Protein AF-K1XYD3-F1 (afdb_monomer)

Structure (mmCIF, N/CA/C/O backbone):
data_AF-K1XYD3-F1
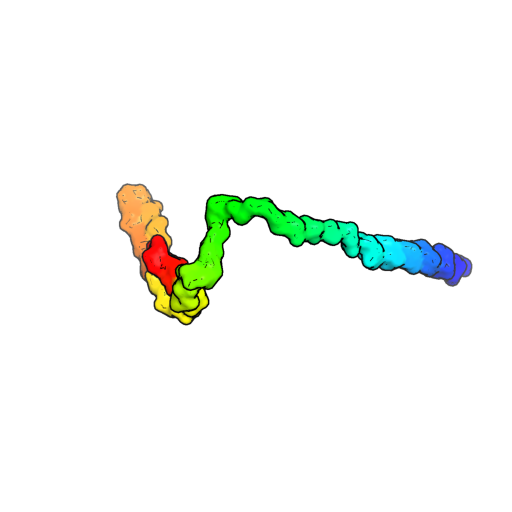#
_entry.id   AF-K1XYD3-F1
#
loop_
_atom_site.group_PDB
_atom_site.id
_atom_site.type_symbol
_atom_site.label_atom_id
_atom_site.label_alt_id
_atom_site.label_comp_id
_atom_site.label_asym_id
_atom_site.label_entity_id
_atom_site.label_seq_id
_atom_site.pdbx_PDB_ins_code
_atom_site.Cartn_x
_atom_site.Cartn_y
_atom_site.Cartn_z
_atom_site.occupancy
_atom_site.B_iso_or_equiv
_atom_site.auth_seq_id
_atom_site.auth_comp_id
_atom_site.auth_asym_id
_atom_site.auth_atom_id
_atom_site.pdbx_PDB_model_num
ATOM 1 N N . MET A 1 1 ? 54.711 22.786 24.262 1.00 49.53 1 MET A N 1
ATOM 2 C CA . MET A 1 1 ? 54.831 21.345 23.914 1.00 49.53 1 MET A CA 1
ATOM 3 C C . MET A 1 1 ? 53.588 20.719 23.249 1.00 49.53 1 MET A C 1
ATOM 5 O O . MET A 1 1 ? 53.672 19.569 22.846 1.00 49.53 1 MET A O 1
ATOM 9 N N . LYS A 1 2 ? 52.469 21.441 23.044 1.00 47.88 2 LYS A N 1
ATOM 10 C CA . LYS A 1 2 ? 51.218 20.894 22.462 1.00 47.88 2 LYS A CA 1
ATOM 11 C C . LYS A 1 2 ? 51.201 20.776 20.920 1.00 47.88 2 LYS A C 1
ATOM 13 O O . LYS A 1 2 ? 50.402 20.031 20.375 1.00 47.88 2 LYS A O 1
ATOM 18 N N . ILE A 1 3 ? 52.120 21.452 20.220 1.00 57.06 3 ILE A N 1
ATOM 19 C CA . ILE A 1 3 ? 52.146 21.531 18.742 1.00 57.06 3 ILE A CA 1
ATOM 20 C C . ILE A 1 3 ? 52.683 20.235 18.092 1.00 57.06 3 ILE A C 1
ATOM 22 O O . ILE A 1 3 ? 52.215 19.829 17.033 1.00 57.06 3 ILE A O 1
ATOM 26 N N . LYS A 1 4 ? 53.607 19.515 18.755 1.00 51.53 4 LYS A N 1
ATOM 27 C CA . LYS A 1 4 ? 54.173 18.246 18.242 1.00 51.53 4 LYS A CA 1
ATOM 28 C C . LYS A 1 4 ? 53.169 17.082 18.247 1.00 51.53 4 LYS A C 1
ATOM 30 O O . LYS A 1 4 ? 53.340 16.149 17.470 1.00 51.53 4 LYS A O 1
ATOM 35 N N . ALA A 1 5 ? 52.130 17.134 19.086 1.00 52.38 5 ALA A N 1
ATOM 36 C CA . ALA A 1 5 ? 51.074 16.119 19.125 1.00 52.38 5 ALA A CA 1
ATOM 37 C C . ALA A 1 5 ? 50.133 16.226 17.911 1.00 52.38 5 ALA A C 1
ATOM 39 O O . ALA A 1 5 ? 49.766 15.211 17.330 1.00 52.38 5 ALA A O 1
ATOM 40 N N . LEU A 1 6 ? 49.836 17.453 17.460 1.00 55.09 6 LEU A N 1
ATOM 41 C CA . LEU A 1 6 ? 48.966 17.703 16.306 1.00 55.09 6 LEU A CA 1
ATOM 42 C C . LEU A 1 6 ? 49.601 17.227 14.982 1.00 55.09 6 LEU A C 1
ATOM 44 O O . LEU A 1 6 ? 48.925 16.652 14.137 1.00 55.09 6 LEU A O 1
ATOM 48 N N . SER A 1 7 ? 50.923 17.389 14.839 1.00 55.41 7 SER A N 1
ATOM 49 C 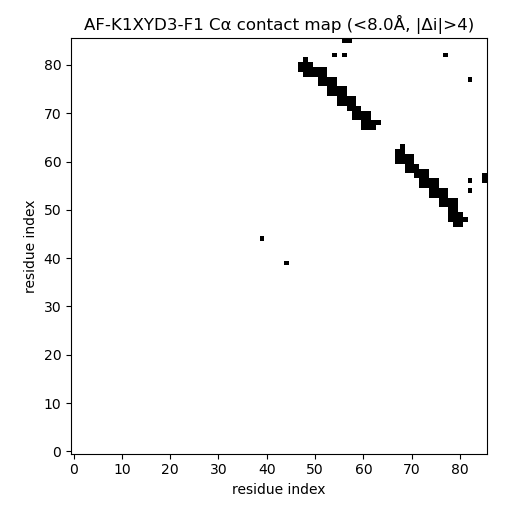CA . SER A 1 7 ? 51.684 16.964 13.650 1.00 55.41 7 SER A CA 1
ATOM 50 C C . SER A 1 7 ? 51.872 15.441 13.546 1.00 55.41 7 SER A C 1
ATOM 52 O O . SER A 1 7 ? 51.966 14.919 12.440 1.00 55.41 7 SER A O 1
ATOM 54 N N . ARG A 1 8 ? 51.876 14.715 14.674 1.00 60.06 8 ARG A N 1
ATOM 55 C CA . ARG A 1 8 ? 51.972 13.240 14.706 1.00 60.06 8 ARG A CA 1
ATOM 56 C C . ARG A 1 8 ? 50.627 12.542 14.507 1.00 60.06 8 ARG A C 1
ATOM 58 O O . ARG A 1 8 ? 50.605 11.410 14.038 1.00 60.06 8 ARG A O 1
ATOM 65 N N . CYS A 1 9 ? 49.520 13.219 14.812 1.00 58.19 9 CYS A N 1
ATOM 66 C CA . CYS A 1 9 ? 48.177 12.728 14.502 1.00 58.19 9 CYS A CA 1
ATOM 67 C C . CYS A 1 9 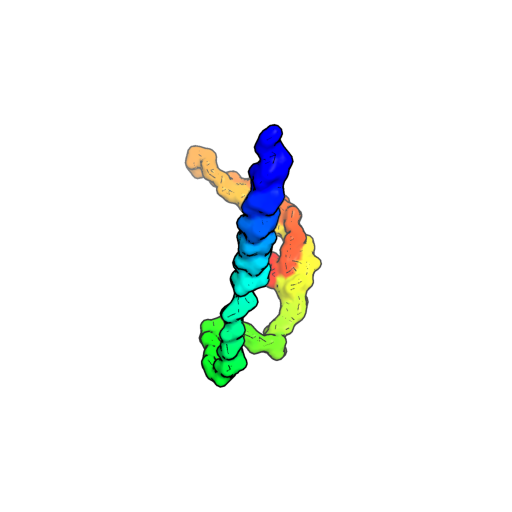? 47.787 12.961 13.036 1.00 58.19 9 CYS A C 1
ATOM 69 O O . CYS A 1 9 ? 46.959 12.222 12.519 1.00 58.19 9 CYS A O 1
ATOM 71 N N . ALA A 1 10 ? 48.402 13.933 12.352 1.00 67.38 10 ALA A N 1
ATOM 72 C CA . ALA A 1 10 ? 48.148 14.209 10.938 1.00 67.38 10 ALA A CA 1
ATOM 73 C C . ALA A 1 10 ? 48.332 12.983 10.013 1.00 67.38 10 ALA A C 1
ATOM 75 O O . ALA A 1 10 ? 47.400 12.703 9.262 1.00 67.38 10 ALA A O 1
ATOM 76 N N . PRO A 1 11 ? 49.430 12.194 10.075 1.00 70.69 11 PRO A N 1
ATOM 77 C CA . PRO A 1 11 ? 49.571 11.006 9.228 1.00 70.69 11 PRO A CA 1
ATOM 78 C C . PRO A 1 11 ? 48.591 9.884 9.606 1.00 70.69 11 PRO A C 1
ATOM 80 O O . PRO A 1 11 ? 48.120 9.175 8.723 1.00 70.69 11 PRO A O 1
ATOM 83 N N . LEU A 1 12 ? 48.232 9.748 10.890 1.00 69.12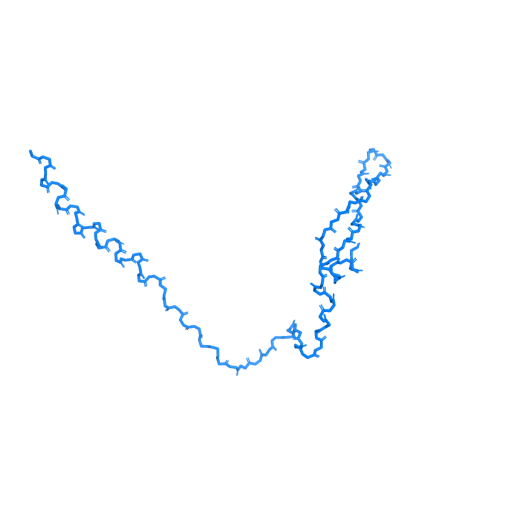 12 LEU A N 1
ATOM 84 C CA . LEU A 1 12 ? 47.258 8.748 11.352 1.00 69.12 12 LEU A CA 1
ATOM 85 C C . LEU A 1 12 ? 45.826 9.090 10.920 1.00 69.12 12 LEU A C 1
ATOM 87 O O . LEU A 1 12 ? 45.077 8.203 10.514 1.00 69.12 12 LEU A O 1
ATOM 91 N N . LEU A 1 13 ? 45.456 10.373 10.951 1.00 73.19 13 LEU A N 1
ATOM 92 C CA . LEU A 1 13 ? 44.170 10.843 10.434 1.00 73.19 13 LEU A CA 1
ATOM 93 C C . LEU A 1 13 ? 44.097 10.715 8.908 1.00 73.19 13 LEU A C 1
ATOM 95 O O . LEU A 1 13 ? 43.059 10.313 8.392 1.00 73.19 13 LEU A O 1
ATOM 99 N N . PHE A 1 14 ? 45.195 10.979 8.194 1.00 77.25 14 PHE A N 1
ATOM 100 C CA . PHE A 1 14 ? 45.256 10.814 6.738 1.00 77.25 14 PHE A CA 1
ATOM 101 C C . PHE A 1 14 ? 45.134 9.340 6.316 1.00 77.25 14 PHE A C 1
ATOM 103 O O . PHE A 1 14 ? 44.417 9.026 5.369 1.00 77.25 14 PHE A O 1
ATOM 110 N N . PHE A 1 15 ? 45.781 8.424 7.048 1.00 75.81 15 PHE A N 1
ATOM 111 C CA . PHE A 1 15 ? 45.706 6.982 6.788 1.00 75.81 15 PHE A CA 1
ATOM 112 C C . PHE A 1 15 ? 44.310 6.406 7.082 1.00 75.81 15 PHE A C 1
ATOM 114 O O . PHE A 1 15 ? 43.800 5.607 6.302 1.00 75.81 15 PHE A O 1
ATOM 121 N N . SER A 1 16 ? 43.657 6.866 8.157 1.00 74.69 16 SER A N 1
ATOM 122 C CA . SER A 1 16 ? 42.262 6.523 8.478 1.00 74.69 16 SER A CA 1
ATOM 123 C C . SER A 1 16 ? 41.284 7.005 7.396 1.00 74.69 16 SER A C 1
ATOM 125 O O . SER A 1 16 ? 40.439 6.239 6.937 1.00 74.69 16 SER A O 1
ATOM 127 N N . LEU A 1 17 ? 41.453 8.242 6.912 1.00 76.25 17 LEU A N 1
ATOM 128 C CA . LEU A 1 17 ? 40.632 8.805 5.836 1.00 76.25 17 LEU A CA 1
ATOM 129 C C . LEU A 1 17 ? 40.776 8.017 4.518 1.00 76.25 17 LEU A C 1
ATOM 131 O O . LEU A 1 17 ? 39.786 7.776 3.831 1.00 76.25 17 LEU A O 1
ATOM 135 N N . LEU A 1 18 ? 41.995 7.578 4.187 1.00 73.12 18 LEU A N 1
ATOM 136 C CA . LEU A 1 18 ? 42.274 6.745 3.011 1.00 73.12 18 LEU A CA 1
ATOM 137 C C . LEU A 1 18 ? 41.645 5.346 3.111 1.00 73.12 18 LEU A C 1
ATOM 139 O O . LEU A 1 18 ? 41.157 4.831 2.108 1.00 73.12 18 LEU A O 1
ATOM 143 N N . PHE A 1 19 ? 41.613 4.752 4.308 1.00 71.19 19 PHE A N 1
ATOM 144 C CA . PHE A 1 19 ? 41.025 3.426 4.536 1.00 71.19 19 PHE A CA 1
ATOM 145 C C . PHE A 1 19 ? 39.495 3.419 4.394 1.00 71.19 19 PHE A C 1
ATOM 147 O O . PHE A 1 19 ? 38.917 2.426 3.963 1.00 71.19 19 PHE A O 1
ATOM 154 N N . ILE A 1 20 ? 38.832 4.535 4.719 1.00 74.19 20 ILE A N 1
ATOM 155 C CA . ILE A 1 20 ? 37.374 4.680 4.568 1.00 74.19 20 ILE A CA 1
ATOM 156 C C . ILE A 1 20 ? 36.978 4.788 3.082 1.00 74.19 20 ILE A C 1
ATOM 158 O O . ILE A 1 20 ? 35.889 4.357 2.709 1.00 74.19 20 ILE A O 1
ATOM 162 N N . LEU A 1 21 ? 37.856 5.311 2.215 1.00 64.62 21 LEU A N 1
ATOM 163 C CA . LEU A 1 21 ? 37.564 5.486 0.786 1.00 64.62 21 LEU A CA 1
ATOM 164 C C . LEU A 1 21 ? 37.753 4.218 -0.068 1.00 64.62 21 LEU A C 1
ATOM 166 O O . LEU A 1 21 ? 37.186 4.153 -1.155 1.00 64.62 21 LEU A O 1
ATOM 170 N N . SER A 1 22 ? 38.512 3.209 0.379 1.00 64.31 22 SER A N 1
ATOM 171 C CA . SER A 1 22 ? 38.769 1.987 -0.414 1.00 64.31 22 SER A CA 1
ATOM 172 C C . SER A 1 22 ? 37.743 0.860 -0.207 1.00 64.31 22 SER A C 1
ATOM 174 O O . SER A 1 22 ? 37.885 -0.224 -0.771 1.00 64.31 22 SER A O 1
ATOM 176 N N . GLY A 1 23 ? 36.688 1.101 0.576 1.00 59.97 23 GLY A N 1
ATOM 177 C CA . GLY A 1 23 ? 35.746 0.080 1.044 1.00 59.97 23 GLY A CA 1
ATOM 178 C C . GLY A 1 23 ? 34.614 -0.340 0.097 1.00 59.97 23 GLY A C 1
ATOM 179 O O . GLY A 1 23 ? 33.577 -0.758 0.601 1.00 59.97 23 GLY A O 1
ATOM 180 N N . CYS A 1 24 ? 34.752 -0.251 -1.232 1.00 63.06 24 CYS A N 1
ATOM 181 C CA . CYS A 1 24 ? 33.762 -0.810 -2.171 1.00 63.06 24 CYS A CA 1
ATOM 182 C C . CYS A 1 24 ? 34.408 -1.309 -3.475 1.00 63.06 24 CYS A C 1
ATOM 184 O O . CYS A 1 24 ? 34.586 -0.546 -4.419 1.00 63.06 24 CYS A O 1
ATOM 186 N N . SER A 1 25 ? 34.677 -2.614 -3.570 1.00 58.25 25 SER A N 1
ATOM 187 C CA . SER A 1 25 ? 34.777 -3.300 -4.866 1.00 58.25 25 SER A CA 1
ATOM 188 C C . SER A 1 25 ? 34.288 -4.746 -4.754 1.00 58.25 25 SER A C 1
ATOM 190 O O . SER A 1 25 ? 35.075 -5.689 -4.765 1.00 58.25 25 SER A O 1
ATOM 192 N N . GLN A 1 26 ? 32.971 -4.922 -4.632 1.00 61.75 26 GLN A N 1
ATOM 193 C CA . GLN A 1 26 ? 32.316 -6.180 -4.987 1.00 61.75 26 GLN A CA 1
ATOM 194 C C . GLN A 1 26 ? 31.619 -5.986 -6.336 1.00 61.75 26 GLN A C 1
ATOM 196 O O . GLN A 1 26 ? 30.459 -5.591 -6.411 1.00 61.75 26 GLN A O 1
ATOM 201 N N . SER A 1 27 ? 32.369 -6.213 -7.414 1.00 63.00 27 SER A N 1
ATOM 202 C CA . SER A 1 27 ? 31.823 -6.395 -8.756 1.00 63.00 27 SER A CA 1
ATOM 203 C C . SER A 1 27 ? 31.099 -7.740 -8.791 1.00 63.00 27 SER A C 1
ATOM 205 O O . SER A 1 27 ? 31.722 -8.792 -8.676 1.00 63.00 27 SER A O 1
ATOM 207 N N . THR A 1 28 ? 29.772 -7.695 -8.873 1.00 53.84 28 THR A N 1
ATOM 208 C CA . THR A 1 28 ? 28.936 -8.865 -9.140 1.00 53.84 28 THR A CA 1
ATOM 209 C C . THR A 1 28 ? 28.893 -9.080 -10.647 1.00 53.84 28 THR A C 1
ATOM 211 O O . THR A 1 28 ? 28.404 -8.235 -11.394 1.00 53.84 28 THR A O 1
ATOM 214 N N . ASP A 1 29 ? 29.431 -10.209 -11.099 1.00 45.31 29 ASP A N 1
ATOM 215 C CA . ASP A 1 29 ? 29.272 -10.674 -12.470 1.00 45.31 29 ASP A CA 1
ATOM 216 C C . ASP A 1 29 ? 27.799 -11.036 -12.701 1.00 45.31 29 ASP A C 1
ATOM 218 O O . ASP A 1 29 ? 27.328 -12.094 -12.282 1.00 45.31 29 ASP A O 1
ATOM 222 N N . ILE A 1 30 ? 27.050 -10.167 -13.381 1.00 57.56 30 ILE A N 1
ATOM 223 C CA . ILE A 1 30 ? 25.743 -10.525 -13.944 1.00 57.56 30 ILE A CA 1
ATOM 224 C C . ILE A 1 30 ? 26.016 -11.289 -15.243 1.00 57.56 30 ILE A C 1
ATOM 226 O O . ILE A 1 30 ? 25.906 -10.757 -16.345 1.00 57.56 30 ILE A O 1
ATOM 230 N N . SER A 1 31 ? 26.422 -12.550 -15.099 1.00 52.25 31 SER A N 1
ATOM 231 C CA . SER A 1 31 ? 26.338 -13.533 -16.176 1.00 52.25 31 SER A CA 1
ATOM 232 C C . SER A 1 31 ? 24.980 -14.218 -16.085 1.00 52.25 31 SER A C 1
ATOM 234 O O . SER A 1 31 ? 24.648 -14.908 -15.126 1.00 52.25 31 SER A O 1
ATOM 236 N N . SER A 1 32 ? 24.173 -13.948 -17.098 1.00 64.56 32 SER A N 1
ATOM 237 C CA . SER A 1 32 ? 22.853 -14.488 -17.380 1.00 64.56 32 SER A CA 1
ATOM 238 C C . SER A 1 32 ? 22.789 -16.013 -17.279 1.00 64.56 32 SER A C 1
ATOM 240 O O . SER A 1 32 ? 23.248 -16.713 -18.178 1.00 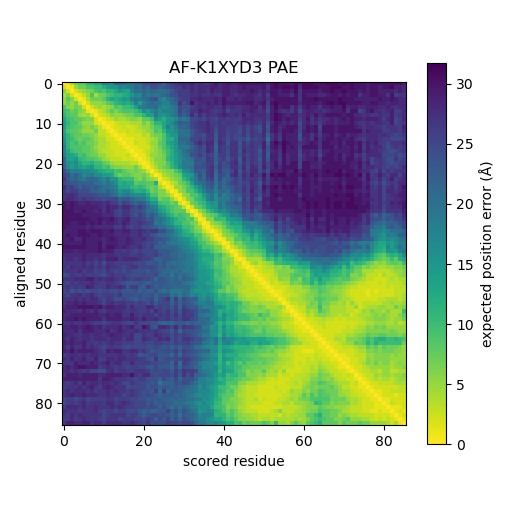64.56 32 SER A O 1
ATOM 242 N N . THR A 1 33 ? 22.112 -16.552 -16.262 1.00 52.56 33 THR A N 1
ATOM 243 C CA . THR A 1 33 ? 21.379 -17.824 -16.392 1.00 52.56 33 THR A CA 1
ATOM 244 C C . THR A 1 33 ? 20.302 -17.950 -15.307 1.00 52.56 33 THR A C 1
ATOM 246 O O . THR A 1 33 ? 20.591 -17.819 -14.126 1.00 52.56 33 THR A O 1
ATOM 249 N N . ALA A 1 34 ? 19.070 -18.235 -15.742 1.00 54.97 34 ALA A N 1
ATOM 250 C CA . ALA A 1 34 ? 17.861 -18.515 -14.955 1.00 54.97 34 ALA A CA 1
ATOM 251 C C . ALA A 1 34 ? 17.229 -17.329 -14.193 1.00 54.97 34 ALA A C 1
ATOM 253 O O . ALA A 1 34 ? 17.518 -17.059 -13.030 1.00 54.97 34 ALA A O 1
ATOM 254 N N . LEU A 1 35 ? 16.263 -16.673 -14.849 1.00 55.12 35 LEU A N 1
ATOM 255 C CA . LEU A 1 35 ? 15.254 -15.858 -14.172 1.00 55.12 35 LEU A CA 1
ATOM 256 C C . LEU A 1 35 ? 14.492 -16.752 -13.164 1.00 55.12 35 LEU A C 1
ATOM 258 O O . LEU A 1 35 ? 13.956 -17.784 -13.577 1.00 55.12 35 LEU A O 1
ATOM 262 N N . PRO A 1 36 ? 14.421 -16.395 -11.868 1.00 65.00 36 PRO A N 1
ATOM 263 C CA . PRO A 1 36 ? 13.587 -17.109 -10.906 1.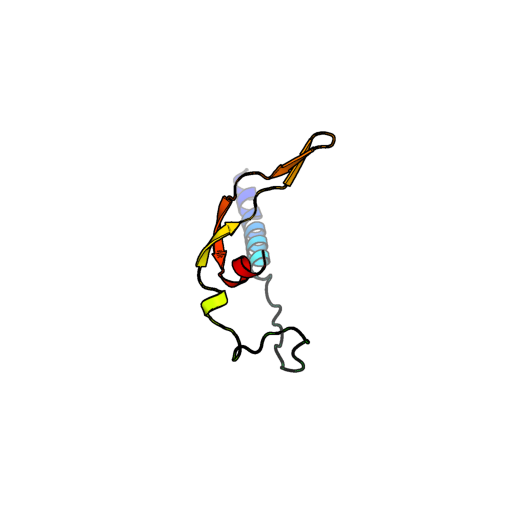00 65.00 36 PRO A CA 1
ATOM 264 C C . PRO A 1 36 ? 12.098 -16.976 -11.285 1.00 65.00 36 PRO A C 1
ATOM 266 O O . PRO A 1 36 ? 11.698 -15.943 -11.835 1.00 65.00 36 PRO A O 1
ATOM 269 N N . PRO A 1 37 ? 11.251 -17.981 -10.991 1.00 54.03 37 PRO A N 1
ATOM 270 C CA . PRO A 1 37 ? 9.809 -17.877 -11.198 1.00 54.03 37 PRO A CA 1
ATOM 271 C C . PRO A 1 37 ? 9.259 -16.766 -10.294 1.00 54.03 37 PRO A C 1
ATOM 273 O O . PRO A 1 37 ? 9.154 -16.935 -9.083 1.00 54.03 37 PRO A O 1
ATOM 276 N N . GLY A 1 38 ? 8.970 -15.602 -10.878 1.00 62.84 38 GLY A N 1
ATOM 277 C CA . GLY A 1 38 ? 8.508 -14.425 -10.136 1.00 62.84 38 GLY A CA 1
ATOM 278 C C . GLY A 1 38 ? 8.952 -13.080 -10.704 1.00 62.84 38 GLY A C 1
ATOM 279 O O . GLY A 1 38 ? 8.445 -12.053 -10.263 1.00 62.84 38 GLY A O 1
ATOM 280 N N . VAL A 1 39 ? 9.856 -13.049 -11.688 1.00 61.81 39 VAL A N 1
ATOM 281 C CA . VAL A 1 39 ? 10.157 -11.800 -12.401 1.00 61.81 39 VAL A CA 1
ATOM 282 C C . VAL A 1 39 ? 9.088 -11.538 -13.471 1.00 61.81 39 VAL A C 1
ATOM 284 O O . VAL A 1 39 ? 8.897 -12.369 -14.364 1.00 61.81 39 VAL A O 1
ATOM 287 N N . PRO A 1 40 ? 8.344 -10.421 -13.390 1.00 64.31 40 PRO A N 1
ATOM 288 C CA . PRO A 1 40 ? 7.345 -10.098 -14.395 1.00 64.31 40 PRO A CA 1
ATOM 289 C C . PRO A 1 40 ? 8.035 -9.870 -15.743 1.00 64.31 40 PRO A C 1
ATOM 291 O O . PRO A 1 40 ? 9.025 -9.144 -15.839 1.00 64.31 40 PRO A O 1
ATOM 294 N N . ASN A 1 41 ? 7.511 -10.502 -16.796 1.00 65.62 41 ASN A N 1
ATOM 295 C CA . ASN A 1 41 ? 7.894 -10.186 -18.168 1.00 65.62 41 ASN A CA 1
ATOM 296 C C . ASN A 1 41 ? 7.620 -8.696 -18.395 1.00 65.62 41 ASN A C 1
ATOM 298 O O . ASN A 1 41 ? 6.461 -8.288 -18.402 1.00 65.62 41 ASN A O 1
ATOM 302 N N . LEU A 1 42 ? 8.667 -7.892 -18.601 1.00 62.66 42 LEU A N 1
ATOM 303 C CA . LEU A 1 42 ? 8.561 -6.441 -18.808 1.00 62.66 42 LEU A CA 1
ATOM 304 C C . LEU A 1 42 ? 7.619 -6.066 -19.970 1.00 62.66 42 LEU A C 1
ATOM 306 O O . LEU A 1 42 ? 7.046 -4.985 -19.972 1.00 62.66 42 LEU A O 1
ATOM 310 N N . ALA A 1 43 ? 7.416 -6.980 -20.924 1.00 66.19 43 ALA A N 1
ATOM 311 C CA . ALA A 1 43 ? 6.485 -6.829 -22.042 1.00 66.19 43 ALA A CA 1
ATOM 312 C C . ALA A 1 43 ? 4.991 -6.948 -21.660 1.00 66.19 43 ALA A C 1
ATOM 314 O O . ALA A 1 43 ? 4.139 -6.572 -22.456 1.00 66.19 43 ALA A O 1
ATOM 315 N N . ALA A 1 44 ? 4.665 -7.468 -20.472 1.00 67.12 44 ALA A N 1
ATOM 316 C CA . ALA A 1 44 ? 3.294 -7.640 -19.972 1.00 67.12 44 ALA A CA 1
ATOM 317 C C . ALA A 1 44 ? 2.964 -6.696 -18.800 1.00 67.12 44 ALA A C 1
ATOM 319 O O . ALA A 1 44 ? 1.945 -6.858 -18.128 1.00 67.12 44 ALA A O 1
ATOM 320 N N . VAL A 1 45 ? 3.841 -5.732 -18.517 1.00 71.38 45 VAL A N 1
ATOM 321 C CA . VAL A 1 45 ? 3.649 -4.766 -17.437 1.00 71.38 45 VAL A CA 1
ATOM 322 C C . VAL A 1 45 ? 2.662 -3.701 -17.913 1.00 71.38 45 VAL A C 1
ATOM 324 O O . VAL A 1 45 ? 3.008 -2.870 -18.749 1.00 71.38 45 VAL A O 1
ATOM 327 N N . ASN A 1 46 ? 1.434 -3.723 -17.386 1.00 77.38 46 ASN A N 1
ATOM 328 C CA . ASN A 1 46 ? 0.466 -2.652 -17.616 1.00 77.38 46 ASN A CA 1
ATOM 329 C C . ASN A 1 46 ? 0.970 -1.373 -16.921 1.00 77.38 46 ASN A C 1
ATOM 331 O O . ASN A 1 46 ? 1.039 -1.351 -15.688 1.00 77.38 46 ASN A O 1
ATOM 335 N N . PRO A 1 47 ? 1.326 -0.309 -17.665 1.00 79.12 47 PRO A N 1
ATOM 336 C CA . PRO A 1 47 ? 1.882 0.911 -17.079 1.00 79.12 47 PRO A CA 1
ATOM 337 C C . PRO A 1 47 ? 0.870 1.630 -16.179 1.00 79.12 47 PRO A C 1
ATOM 339 O O . PRO A 1 47 ? 1.260 2.286 -15.215 1.00 79.12 47 PRO A O 1
ATOM 342 N N . ASP A 1 48 ? -0.425 1.440 -16.441 1.00 81.69 48 ASP A N 1
ATOM 343 C CA . ASP A 1 48 ? -1.517 2.029 -15.666 1.00 81.69 48 ASP A CA 1
ATOM 344 C C . ASP A 1 48 ? -1.500 1.591 -14.196 1.00 81.69 48 ASP A C 1
ATOM 346 O O . ASP A 1 48 ? -1.867 2.371 -13.322 1.00 81.69 48 AS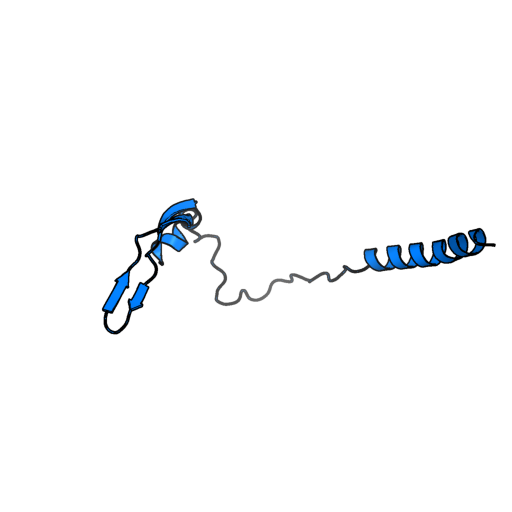P A O 1
ATOM 350 N N . ALA A 1 49 ? -0.994 0.388 -13.895 1.00 82.38 49 ALA A N 1
ATOM 351 C CA . ALA A 1 49 ? -0.905 -0.123 -12.527 1.00 82.38 49 ALA A CA 1
ATOM 352 C C . ALA A 1 49 ? 0.040 0.700 -11.632 1.00 82.38 49 ALA A C 1
ATOM 354 O O . ALA A 1 49 ? -0.112 0.675 -10.413 1.00 82.38 49 ALA A O 1
ATOM 355 N N . TYR A 1 50 ? 0.984 1.444 -12.217 1.00 84.69 50 TYR A N 1
ATOM 356 C CA . TYR A 1 50 ? 1.944 2.287 -11.491 1.00 84.69 50 TYR A CA 1
ATOM 357 C C . TYR A 1 50 ? 1.559 3.765 -11.485 1.00 84.69 50 TYR A C 1
ATOM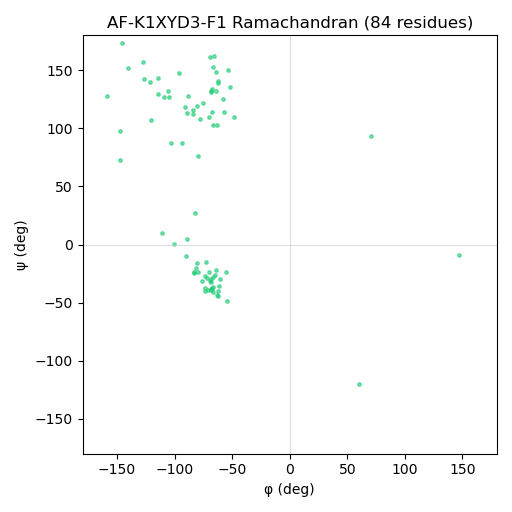 359 O O . TYR A 1 50 ? 2.277 4.580 -10.906 1.00 84.69 50 TYR A O 1
ATOM 367 N N . MET A 1 51 ? 0.436 4.121 -12.109 1.00 87.56 51 MET A N 1
ATOM 368 C CA . MET A 1 51 ? -0.070 5.485 -12.064 1.00 87.56 51 MET A CA 1
ATOM 369 C C . MET A 1 51 ? -0.543 5.809 -10.650 1.00 87.56 51 MET A C 1
ATOM 371 O O . MET A 1 51 ? -1.272 5.034 -10.027 1.00 87.56 51 MET A O 1
ATOM 375 N N . GLU A 1 52 ? -0.112 6.959 -10.141 1.00 91.44 52 GLU A N 1
ATOM 376 C CA . GLU A 1 52 ? -0.522 7.451 -8.831 1.00 91.44 52 GLU A CA 1
ATOM 377 C C . GLU A 1 52 ? -1.958 7.985 -8.900 1.00 91.44 52 GLU A C 1
ATOM 379 O O . GLU A 1 52 ? -2.274 8.894 -9.670 1.00 91.44 52 GLU A O 1
ATOM 384 N N . VAL A 1 53 ? -2.836 7.410 -8.083 1.00 91.56 53 VAL A N 1
ATOM 385 C CA . VAL A 1 53 ? -4.268 7.709 -8.018 1.00 91.56 53 VAL A CA 1
ATOM 386 C C . VAL A 1 53 ? -4.695 8.018 -6.580 1.00 91.56 53 VAL A C 1
ATOM 388 O O . VAL A 1 53 ? -4.041 7.630 -5.611 1.00 91.56 53 VAL A O 1
ATOM 391 N N . ASP A 1 54 ? -5.806 8.744 -6.436 1.00 92.44 54 ASP A N 1
ATOM 392 C CA . ASP A 1 54 ? -6.454 8.967 -5.140 1.00 92.44 54 ASP A CA 1
ATOM 393 C C . ASP A 1 54 ? -7.364 7.796 -4.794 1.00 92.44 54 ASP A C 1
ATOM 395 O O . ASP A 1 54 ? -8.422 7.620 -5.402 1.00 92.44 54 ASP A O 1
ATOM 399 N N . CYS A 1 55 ? -6.990 7.037 -3.771 1.00 89.25 55 CYS A N 1
ATOM 400 C CA . CYS A 1 55 ? -7.766 5.900 -3.302 1.00 89.25 55 CYS A CA 1
ATOM 401 C C . CYS A 1 55 ? -8.315 6.122 -1.896 1.00 89.25 55 CYS A C 1
ATOM 403 O O . CYS A 1 55 ? -7.678 6.721 -1.027 1.00 89.25 55 CYS A O 1
ATOM 405 N N . LEU A 1 56 ? -9.532 5.624 -1.664 1.00 89.81 56 LEU A N 1
ATOM 406 C CA . LEU A 1 56 ? -10.176 5.626 -0.353 1.00 89.81 56 LEU A CA 1
ATOM 407 C C . LEU A 1 56 ? -9.895 4.299 0.343 1.00 89.81 56 LEU A C 1
ATOM 409 O O . LEU A 1 56 ? -10.696 3.367 0.261 1.00 89.81 56 LEU A O 1
ATOM 413 N N . LEU A 1 57 ? -8.771 4.233 1.053 1.00 88.25 57 LEU A N 1
ATOM 414 C CA . LEU A 1 57 ? -8.390 3.024 1.767 1.00 88.25 57 LEU A CA 1
ATOM 415 C C . LEU A 1 57 ? -9.438 2.691 2.849 1.00 88.25 57 LEU A C 1
ATOM 417 O O . LEU A 1 57 ? -9.937 3.612 3.524 1.00 88.25 57 LEU A O 1
ATOM 421 N N . PRO A 1 58 ? -9.782 1.402 3.047 1.00 86.44 58 PRO A N 1
ATOM 422 C CA . PRO A 1 58 ? -10.639 0.989 4.147 1.00 86.44 58 PRO A CA 1
ATOM 423 C C . PRO A 1 58 ? -10.128 1.530 5.486 1.00 86.44 58 PRO A C 1
ATOM 425 O O . PRO A 1 58 ? -8.935 1.527 5.796 1.00 86.44 58 PRO A O 1
ATOM 428 N N . GLY A 1 59 ? -11.068 2.037 6.282 1.00 88.50 59 GLY A N 1
ATOM 429 C CA . GLY A 1 59 ? -10.783 2.515 7.625 1.00 88.50 59 GLY A CA 1
ATOM 430 C C . GLY A 1 59 ? -10.342 1.381 8.550 1.00 88.50 59 GLY A C 1
ATOM 431 O O . GLY A 1 59 ? -10.576 0.201 8.298 1.00 88.50 59 GLY A O 1
ATOM 432 N N . GLN A 1 60 ? -9.717 1.743 9.665 1.00 88.38 60 GLN A N 1
ATOM 433 C CA . GLN A 1 60 ? -9.300 0.773 10.670 1.00 88.38 60 GLN A CA 1
ATOM 434 C C . GLN A 1 60 ? -10.525 0.149 11.344 1.00 88.38 60 GLN A C 1
ATOM 436 O O . GLN A 1 60 ? -11.428 0.864 11.785 1.00 88.38 60 GLN A O 1
ATOM 441 N N . ILE A 1 61 ? -10.518 -1.176 11.478 1.00 93.00 61 ILE A N 1
ATOM 442 C CA . ILE A 1 61 ? -11.525 -1.919 12.237 1.00 93.00 61 ILE A CA 1
ATOM 443 C C . ILE A 1 61 ? -11.059 -2.009 13.691 1.00 93.00 61 ILE A C 1
ATOM 445 O O . ILE A 1 61 ? -9.933 -2.421 13.973 1.00 93.00 61 ILE A O 1
ATOM 449 N N . ARG A 1 62 ? -11.918 -1.610 14.627 1.00 92.44 62 ARG A N 1
ATOM 450 C CA . ARG A 1 62 ? -11.660 -1.654 16.070 1.00 92.44 62 ARG A CA 1
ATOM 451 C C . ARG A 1 62 ? -12.775 -2.407 16.778 1.00 92.44 62 ARG A C 1
ATOM 453 O O . ARG A 1 62 ? -13.942 -2.260 16.432 1.00 92.44 62 ARG A O 1
ATOM 460 N N . LYS A 1 63 ? -12.421 -3.184 17.800 1.00 95.25 63 LYS A N 1
ATOM 461 C CA . LYS A 1 63 ? -13.381 -3.892 18.653 1.00 95.25 63 LYS A CA 1
ATOM 462 C C . LYS A 1 63 ? -13.413 -3.245 20.034 1.00 95.25 63 LYS A C 1
ATOM 464 O O . LYS A 1 63 ? -12.363 -3.092 20.655 1.00 95.25 63 LYS A O 1
ATOM 469 N N . LEU A 1 64 ? -14.602 -2.873 20.502 1.00 93.75 64 LEU A N 1
ATOM 470 C CA . LEU A 1 64 ? -14.831 -2.344 21.844 1.00 93.75 64 LEU A CA 1
ATOM 471 C C . LEU A 1 64 ? -15.820 -3.270 22.562 1.00 93.75 64 LEU A C 1
ATOM 473 O O . LEU A 1 64 ? -17.002 -3.324 22.221 1.00 93.75 64 LEU A O 1
ATOM 477 N N . GLY A 1 65 ? -15.323 -4.053 23.520 1.00 93.81 65 GLY A N 1
ATOM 478 C CA . GLY A 1 65 ? -16.109 -5.115 24.150 1.00 93.81 65 GLY A CA 1
ATOM 479 C C . GLY A 1 65 ? -16.570 -6.151 23.120 1.00 93.81 65 GLY A C 1
ATOM 480 O O . GLY A 1 65 ? -15.751 -6.784 22.453 1.00 93.81 65 GLY A O 1
ATOM 481 N N . THR A 1 66 ? -17.883 -6.321 22.976 1.00 94.69 66 THR A N 1
ATOM 482 C CA . THR A 1 66 ? -18.494 -7.222 21.985 1.00 94.69 66 THR A CA 1
ATOM 483 C C . THR A 1 66 ? -18.794 -6.549 20.642 1.00 94.69 66 THR A C 1
ATOM 485 O O . THR A 1 66 ? -19.091 -7.256 19.682 1.00 94.69 66 THR A O 1
ATOM 488 N N . MET A 1 67 ? -18.681 -5.219 20.536 1.00 94.06 67 MET A N 1
ATOM 489 C CA . MET A 1 67 ? -19.035 -4.463 19.328 1.00 94.06 67 MET A CA 1
ATOM 490 C C . MET A 1 67 ? -17.825 -4.183 18.428 1.00 94.06 67 MET A C 1
ATOM 492 O O . MET A 1 67 ? -16.708 -3.980 18.909 1.00 94.06 67 MET A O 1
ATOM 496 N N . VAL A 1 68 ? -18.055 -4.143 17.112 1.00 94.50 68 VAL A N 1
ATOM 497 C CA . VAL A 1 68 ? -17.048 -3.836 16.084 1.00 94.50 68 VAL A CA 1
ATOM 498 C C . VAL A 1 68 ? -17.406 -2.516 15.404 1.00 94.50 68 VAL A C 1
ATOM 500 O O . VAL A 1 68 ? -18.530 -2.339 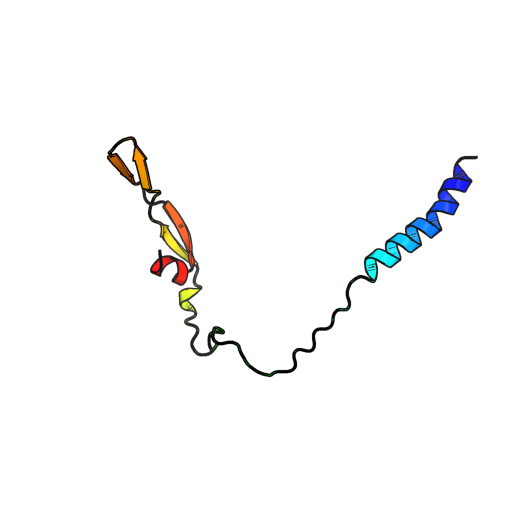14.943 1.00 94.50 68 VAL A O 1
ATOM 503 N N . TYR A 1 69 ? -16.439 -1.605 15.327 1.00 92.75 69 TYR A N 1
ATOM 504 C CA . TYR A 1 69 ? -16.565 -0.287 14.710 1.00 92.75 69 TYR A CA 1
ATOM 505 C C . TYR A 1 69 ? -15.534 -0.136 13.593 1.00 92.75 69 TYR A C 1
ATOM 507 O O . TYR A 1 69 ? -14.378 -0.532 13.751 1.00 92.75 69 TYR A O 1
ATOM 515 N N . ALA A 1 70 ? -15.933 0.478 12.482 1.00 92.19 70 ALA A N 1
ATOM 516 C CA . ALA A 1 70 ? -15.030 0.860 11.402 1.00 92.19 70 ALA A CA 1
ATOM 517 C C . ALA A 1 70 ? -14.812 2.376 11.428 1.00 92.19 70 ALA A C 1
ATOM 519 O O . ALA A 1 70 ? -15.771 3.144 11.530 1.00 92.19 70 ALA A O 1
ATOM 520 N N . SER A 1 71 ? -13.556 2.819 11.346 1.00 90.12 71 SER A N 1
ATOM 521 C CA . SER A 1 71 ? -13.268 4.241 11.159 1.00 90.12 71 SER A CA 1
ATOM 522 C C . SER A 1 71 ? -13.697 4.701 9.757 1.00 90.12 71 SER A C 1
ATOM 524 O O . SER A 1 71 ? -13.795 3.872 8.849 1.00 90.12 71 SER A O 1
ATOM 526 N N . PRO A 1 72 ? -13.867 6.014 9.526 1.00 91.00 72 PRO A N 1
ATOM 527 C CA . PRO A 1 72 ? -14.062 6.544 8.180 1.00 91.00 72 PRO A CA 1
ATOM 528 C C . PRO A 1 72 ? -12.951 6.098 7.219 1.00 91.00 72 PRO A C 1
ATOM 530 O O . PRO A 1 72 ? -11.806 5.885 7.646 1.00 91.00 72 PRO A O 1
ATOM 533 N N . ARG A 1 73 ? -13.292 5.970 5.929 1.00 91.06 73 ARG A N 1
ATOM 534 C CA . ARG A 1 73 ? -12.314 5.723 4.859 1.00 91.06 73 ARG A CA 1
ATOM 535 C C . ARG A 1 73 ? -11.343 6.894 4.777 1.00 91.06 73 ARG A C 1
ATOM 537 O O . ARG A 1 73 ? -11.753 8.047 4.918 1.00 91.06 73 ARG A O 1
ATOM 544 N N . ARG A 1 74 ? -10.063 6.593 4.574 1.00 88.12 74 ARG A N 1
ATOM 545 C CA . ARG A 1 74 ? -9.005 7.608 4.536 1.00 88.12 74 ARG A CA 1
ATOM 546 C C . ARG A 1 74 ? -8.570 7.825 3.089 1.00 88.12 74 ARG A C 1
ATOM 548 O O . ARG A 1 74 ? -8.232 6.837 2.439 1.00 88.12 74 ARG A O 1
ATOM 555 N N . PRO A 1 75 ? -8.565 9.070 2.585 1.00 91.44 75 PRO A N 1
ATOM 556 C CA . PRO A 1 75 ? -7.961 9.353 1.295 1.00 91.44 75 PRO A CA 1
ATOM 557 C C . PRO A 1 75 ? -6.447 9.167 1.400 1.00 91.44 75 PRO A C 1
ATOM 559 O O . PRO A 1 75 ? -5.817 9.658 2.341 1.00 91.44 75 PRO A O 1
ATOM 562 N N . MET A 1 76 ? -5.873 8.444 0.448 1.00 89.62 76 MET A N 1
ATOM 563 C CA . MET A 1 76 ? -4.432 8.303 0.288 1.00 89.62 76 MET A CA 1
ATOM 564 C C . MET A 1 76 ? -4.069 8.323 -1.194 1.00 89.62 76 MET A C 1
ATOM 566 O O . MET A 1 76 ? -4.854 7.896 -2.040 1.00 89.62 76 MET A O 1
ATOM 570 N N . LYS A 1 77 ? -2.857 8.783 -1.485 1.00 92.00 77 LYS A N 1
ATOM 571 C CA . LYS A 1 77 ? -2.245 8.677 -2.803 1.00 92.00 77 LYS A CA 1
ATOM 572 C C . LYS A 1 77 ? -1.452 7.381 -2.878 1.00 92.00 77 LYS A C 1
ATOM 574 O O . LYS A 1 77 ? -0.530 7.191 -2.084 1.00 92.00 77 LYS A O 1
ATOM 579 N N . THR A 1 78 ? -1.828 6.486 -3.781 1.00 91.31 78 THR A N 1
ATOM 580 C CA . THR A 1 78 ? -1.112 5.224 -4.028 1.00 91.31 78 THR A CA 1
ATOM 581 C C . THR A 1 78 ? -1.176 4.851 -5.496 1.00 91.31 78 THR A C 1
ATOM 583 O O . THR A 1 78 ? -1.873 5.489 -6.276 1.00 91.31 78 THR A O 1
ATOM 586 N N . THR A 1 79 ? -0.462 3.800 -5.884 1.00 92.62 79 THR A N 1
ATOM 587 C CA . THR A 1 79 ? -0.549 3.264 -7.243 1.00 92.62 79 THR A CA 1
ATOM 588 C C . THR A 1 79 ? -1.929 2.652 -7.511 1.00 92.62 79 THR A C 1
ATOM 590 O O . THR A 1 79 ? -2.608 2.195 -6.583 1.00 92.62 79 THR A O 1
ATOM 593 N N . ALA A 1 80 ? -2.356 2.636 -8.775 1.00 89.38 80 ALA A N 1
ATOM 594 C CA . ALA A 1 80 ? -3.619 2.014 -9.173 1.00 89.38 80 ALA A CA 1
ATOM 595 C C . ALA A 1 80 ? -3.639 0.508 -8.862 1.00 89.38 80 ALA A C 1
ATOM 597 O O . ALA A 1 80 ? -4.659 -0.009 -8.408 1.00 89.38 80 ALA A O 1
ATOM 598 N N . GLY A 1 81 ? -2.497 -0.172 -9.008 1.00 88.81 81 GLY A N 1
ATOM 599 C CA . GLY A 1 81 ? -2.355 -1.583 -8.651 1.00 88.81 81 GLY A CA 1
ATOM 600 C C . GLY A 1 81 ? -2.566 -1.839 -7.156 1.00 88.81 81 GLY A C 1
ATOM 601 O O . GLY A 1 81 ? -3.298 -2.753 -6.786 1.00 88.81 81 GLY A O 1
ATOM 602 N N . ASP A 1 82 ? -1.999 -1.003 -6.280 1.00 88.31 82 ASP A N 1
ATOM 603 C CA . ASP A 1 82 ? -2.212 -1.130 -4.829 1.00 88.31 82 ASP A CA 1
ATOM 604 C C . ASP A 1 82 ? -3.660 -0.842 -4.411 1.00 88.31 82 ASP A C 1
ATOM 606 O O . ASP A 1 82 ? -4.124 -1.348 -3.388 1.00 88.31 82 ASP A O 1
ATOM 610 N N . CYS A 1 83 ? -4.362 -0.011 -5.179 1.00 88.25 83 CYS A N 1
ATOM 611 C CA . CYS A 1 83 ? -5.742 0.371 -4.916 1.00 88.25 83 CYS A CA 1
ATOM 612 C C . CYS A 1 83 ? -6.739 -0.748 -5.222 1.00 88.25 83 CYS A C 1
ATOM 614 O O . CYS A 1 83 ? -7.686 -0.940 -4.468 1.00 88.25 83 CYS A O 1
ATOM 616 N N . GLU A 1 84 ? -6.524 -1.490 -6.308 1.00 84.88 84 GLU A N 1
ATOM 617 C CA . GLU A 1 84 ? -7.408 -2.586 -6.723 1.00 84.88 84 GLU A CA 1
ATOM 618 C C . GLU A 1 84 ? -7.361 -3.777 -5.750 1.00 84.88 84 GLU A C 1
ATOM 620 O O . GLU A 1 84 ? -8.346 -4.492 -5.578 1.00 84.88 84 GLU A O 1
ATOM 625 N N . ILE A 1 85 ? -6.221 -3.979 -5.084 1.00 85.62 85 ILE A N 1
ATOM 626 C CA . ILE A 1 85 ? -5.976 -5.144 -4.222 1.00 85.62 85 ILE A CA 1
ATOM 627 C C . ILE A 1 85 ? -6.549 -4.965 -2.802 1.00 85.62 85 ILE A C 1
ATOM 629 O O . ILE A 1 85 ? -6.779 -5.958 -2.106 1.00 85.62 85 ILE A O 1
ATOM 633 N N . ARG A 1 86 ? -6.725 -3.725 -2.333 1.00 76.50 86 ARG A N 1
ATOM 634 C CA . ARG A 1 86 ? -6.970 -3.398 -0.916 1.00 76.50 86 ARG A CA 1
ATOM 635 C C . ARG A 1 86 ? -8.426 -3.081 -0.598 1.00 76.50 86 ARG A C 1
ATOM 637 O O . ARG A 1 86 ? -8.861 -3.498 0.501 1.00 76.50 86 ARG A O 1
#

Radius of gyration: 28.4 Å; Cα contacts (8 Å, |Δi|>4): 63; chains: 1; bounding box: 74×40×46 Å

Mean predicted aligned error: 17.89 Å

Secondary structure (DSSP, 8-state):
--HHHHHHHHHHHHHHHHHHHT--------------TT---GGG--GGGGSEEEEEEPPPEEEETTEEEEPPPEEEEEEHHHHHH-

pLDDT: mean 75.08, std 15.0, range [45.31, 95.25]

Sequence (86 aa):
MKIKALSRCAPLLFFSLLFILSGCSQSTDISSTALPPGVPNLAAVNPDAYMEVDCLLPGQIRKLGTMVYASPRRPMKTTAGDCEIR

Nearest PDB structures (foldseek):
  6kad-assembly1_r  TM=2.659E-01  e=7.940E+00  Chlamydomonas reinhardtii

Foldseek 3Di:
DVPVVVVVCVVVVVVVVVVVVVPDDPDDPPDDDDDDPPDDDPVPDDVQQADWDWAFAWADWDDDPPDIDGDGTDTDIGGNNVRVVD

Solvent-accessible surface area (backbone atoms only — not comparable to full-atom values): 5704 Å² total; per-residue (Å²): 129,73,68,66,56,58,64,62,44,46,63,56,53,52,52,52,56,54,59,67,72,68,76,77,84,83,84,75,82,88,72,90,76,81,84,65,97,82,70,76,60,76,91,72,61,65,71,67,40,68,40,78,37,86,36,71,44,80,33,61,76,46,72,60,91,94,45,78,48,70,47,73,66,42,83,43,80,40,32,41,48,64,55,77,78,104